Protein AF-A0A2K5HCW4-F1 (afdb_monomer)

Mean predicted aligned error: 4.01 Å

Structure (mmCIF, N/CA/C/O backbone):
data_AF-A0A2K5HCW4-F1
#
_entry.id   AF-A0A2K5HCW4-F1
#
loop_
_atom_site.group_PDB
_atom_site.id
_atom_site.type_symbol
_atom_site.label_atom_id
_atom_site.label_alt_id
_atom_site.label_comp_id
_atom_site.label_asym_id
_atom_site.label_entity_id
_atom_site.label_seq_id
_atom_site.pdbx_PDB_ins_code
_atom_site.Cartn_x
_atom_site.Cartn_y
_atom_site.Cartn_z
_atom_site.occupancy
_atom_site.B_iso_or_equiv
_atom_site.auth_seq_id
_atom_site.auth_comp_id
_atom_site.auth_asym_id
_atom_site.auth_atom_id
_atom_site.pdbx_PDB_model_num
ATOM 1 N N . CYS A 1 1 ? 4.983 -10.973 -6.714 1.00 91.88 1 CYS A N 1
ATOM 2 C CA . CYS A 1 1 ? 5.863 -10.429 -7.768 1.00 91.88 1 CYS A CA 1
ATOM 3 C C . CYS A 1 1 ? 6.519 -11.588 -8.505 1.00 91.88 1 CYS A C 1
ATOM 5 O O . CYS A 1 1 ? 6.393 -12.712 -8.032 1.00 91.88 1 CYS A O 1
ATOM 7 N N . GLY A 1 2 ? 7.147 -11.345 -9.658 1.00 92.56 2 GLY A N 1
ATOM 8 C CA . GLY A 1 2 ? 7.773 -12.404 -10.461 1.00 92.56 2 GLY A CA 1
ATOM 9 C C . GLY A 1 2 ? 8.973 -13.068 -9.773 1.00 92.56 2 GLY A C 1
ATOM 10 O O . GLY A 1 2 ? 9.651 -12.438 -8.959 1.00 92.56 2 GLY A O 1
ATOM 11 N N . SER A 1 3 ? 9.226 -14.334 -10.105 1.00 93.31 3 SER A N 1
ATOM 12 C CA . SER A 1 3 ? 10.361 -15.139 -9.614 1.00 93.31 3 SER A CA 1
ATOM 13 C C . SER A 1 3 ? 11.487 -15.280 -10.654 1.00 93.31 3 SER A C 1
ATOM 15 O O . SER A 1 3 ? 12.495 -15.946 -10.415 1.00 93.31 3 SER A O 1
ATOM 17 N N . GLU A 1 4 ? 11.316 -14.679 -11.825 1.00 93.25 4 GLU A N 1
ATOM 18 C CA . GLU A 1 4 ? 12.224 -14.722 -12.961 1.00 93.25 4 GLU A CA 1
ATOM 19 C C . GLU A 1 4 ? 13.494 -13.896 -12.692 1.00 93.25 4 GLU A C 1
ATOM 21 O O . GLU A 1 4 ? 13.511 -12.997 -11.846 1.00 93.25 4 GLU A O 1
ATOM 26 N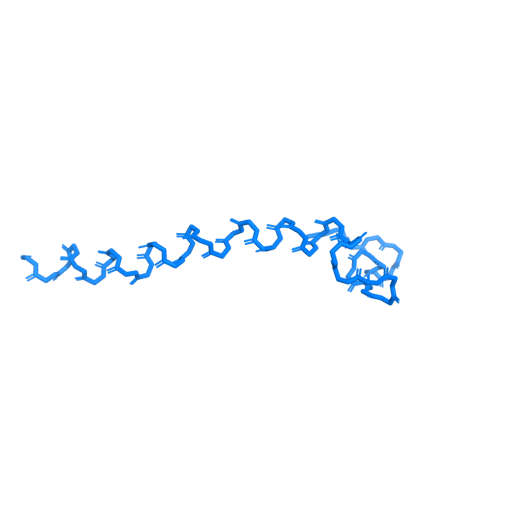 N . ASN A 1 5 ? 14.575 -14.184 -13.431 1.00 85.06 5 ASN A N 1
ATOM 27 C CA . ASN A 1 5 ? 15.846 -13.449 -13.356 1.00 85.06 5 ASN A CA 1
ATOM 28 C C . ASN A 1 5 ? 16.385 -13.292 -11.919 1.00 85.06 5 ASN A C 1
ATOM 30 O O . ASN A 1 5 ? 16.715 -12.186 -11.495 1.00 85.06 5 ASN A O 1
ATOM 34 N N . HIS A 1 6 ? 16.449 -14.389 -11.156 1.00 87.50 6 HIS A N 1
ATOM 35 C CA . HIS A 1 6 ? 16.894 -14.388 -9.753 1.00 87.50 6 HIS A CA 1
ATOM 36 C C . HIS A 1 6 ? 16.133 -13.380 -8.873 1.00 87.50 6 HIS A C 1
ATOM 38 O O . HIS A 1 6 ? 16.739 -12.634 -8.103 1.00 87.50 6 HIS A O 1
ATOM 44 N N . SER A 1 7 ? 14.803 -13.333 -9.005 1.00 8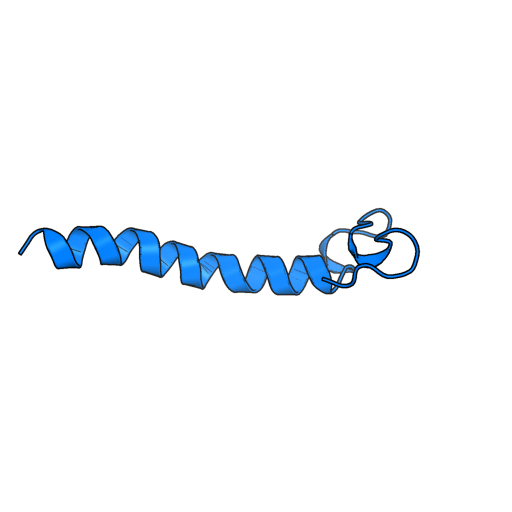8.19 7 SER A N 1
ATOM 45 C CA . SER A 1 7 ? 13.948 -12.423 -8.232 1.00 88.19 7 SER A CA 1
ATOM 46 C C . SER A 1 7 ? 14.282 -10.941 -8.454 1.00 88.19 7 SER A C 1
ATOM 48 O O . SER A 1 7 ? 14.090 -10.114 -7.560 1.00 88.19 7 SER A O 1
ATOM 50 N N . ALA A 1 8 ? 14.745 -10.571 -9.656 1.00 90.31 8 ALA A N 1
ATOM 51 C CA . ALA A 1 8 ? 15.080 -9.186 -10.000 1.00 90.31 8 ALA A CA 1
ATOM 52 C C . ALA A 1 8 ? 13.913 -8.207 -9.774 1.00 90.31 8 ALA A C 1
ATOM 54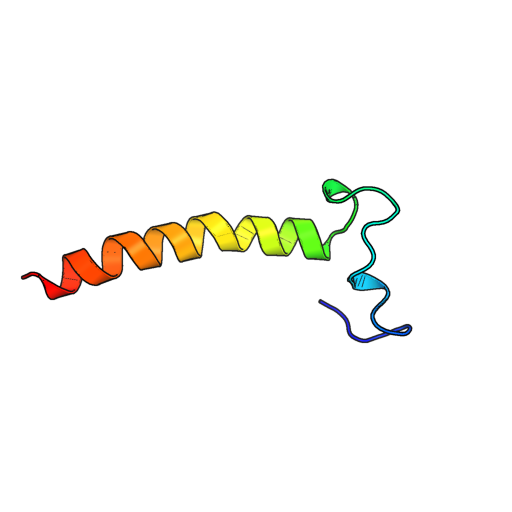 O O . ALA A 1 8 ? 14.150 -7.042 -9.464 1.00 90.31 8 ALA A O 1
ATOM 55 N N . ALA A 1 9 ? 12.664 -8.682 -9.854 1.00 90.19 9 ALA A N 1
ATOM 56 C CA . ALA A 1 9 ? 11.461 -7.900 -9.567 1.00 90.19 9 ALA A CA 1
ATOM 57 C C . ALA A 1 9 ? 11.397 -7.346 -8.128 1.00 90.19 9 ALA A C 1
ATOM 59 O O . ALA A 1 9 ? 10.650 -6.404 -7.880 1.00 90.19 9 ALA A O 1
ATOM 60 N N . TYR A 1 10 ? 12.177 -7.893 -7.190 1.00 93.38 10 TYR A N 1
ATOM 61 C CA . TYR A 1 10 ? 12.260 -7.425 -5.802 1.00 93.38 10 TYR A CA 1
ATOM 62 C C . TYR A 1 10 ? 13.385 -6.404 -5.568 1.00 93.38 10 TYR A C 1
ATOM 64 O O . TYR A 1 10 ? 13.518 -5.879 -4.463 1.00 93.38 10 TYR A O 1
ATOM 72 N N . ARG A 1 11 ? 14.209 -6.106 -6.582 1.00 92.44 11 ARG A N 1
ATOM 73 C CA . ARG A 1 11 ? 15.284 -5.115 -6.463 1.00 92.44 11 ARG A CA 1
ATOM 74 C C . ARG A 1 11 ? 14.704 -3.703 -6.462 1.00 92.44 11 ARG A C 1
ATOM 76 O O . ARG A 1 11 ? 13.956 -3.327 -7.363 1.00 92.44 11 ARG A O 1
ATOM 83 N N . VAL A 1 12 ? 15.089 -2.910 -5.466 1.00 93.06 12 VAL A N 1
ATOM 84 C CA . VAL A 1 12 ? 14.612 -1.527 -5.259 1.00 93.06 12 VAL A CA 1
ATOM 85 C C . VAL A 1 12 ? 15.714 -0.482 -5.459 1.00 93.06 12 VAL A C 1
ATOM 87 O O . VAL A 1 12 ? 15.548 0.683 -5.109 1.00 93.06 12 VAL A O 1
ATOM 90 N N . ASP A 1 13 ? 16.833 -0.893 -6.061 1.00 94.19 13 ASP A N 1
ATOM 91 C CA . ASP A 1 13 ? 18.040 -0.075 -6.240 1.00 94.19 13 ASP A CA 1
ATOM 92 C C . ASP A 1 13 ? 17.783 1.205 -7.062 1.00 94.19 13 ASP A C 1
ATOM 94 O O . ASP A 1 13 ? 18.486 2.199 -6.909 1.00 94.19 13 ASP A O 1
ATOM 98 N N . GLN A 1 14 ? 16.760 1.198 -7.925 1.00 92.75 14 GLN A N 1
ATOM 99 C CA . GLN A 1 14 ? 16.364 2.336 -8.769 1.00 92.75 14 GLN A CA 1
ATOM 100 C C . GLN A 1 14 ? 15.257 3.203 -8.142 1.00 92.75 14 GLN A C 1
ATOM 102 O O . GLN A 1 14 ? 14.627 4.008 -8.828 1.00 92.75 14 GLN A O 1
ATOM 107 N N . GLY A 1 15 ? 15.023 3.051 -6.838 1.00 93.19 15 GLY A N 1
ATOM 108 C CA . GLY A 1 15 ? 13.984 3.748 -6.092 1.00 93.19 15 GLY A CA 1
ATOM 109 C C . GLY A 1 15 ? 12.755 2.874 -5.860 1.00 93.19 15 GLY A C 1
ATOM 110 O O . GLY A 1 15 ? 12.277 2.176 -6.752 1.00 93.19 15 GLY A O 1
ATOM 111 N N . VAL A 1 16 ? 12.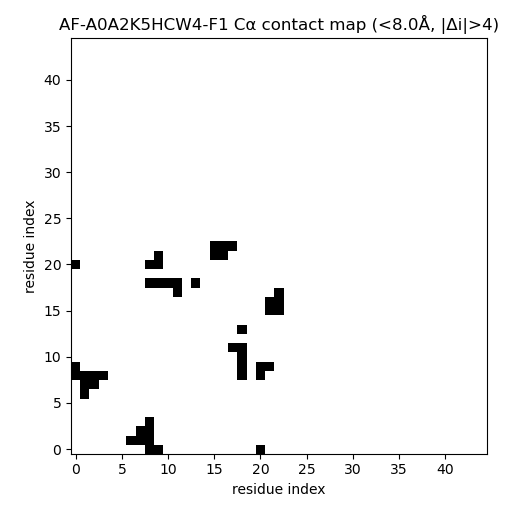218 2.946 -4.642 1.00 93.94 16 VAL A N 1
ATOM 112 C CA . VAL A 1 16 ? 11.126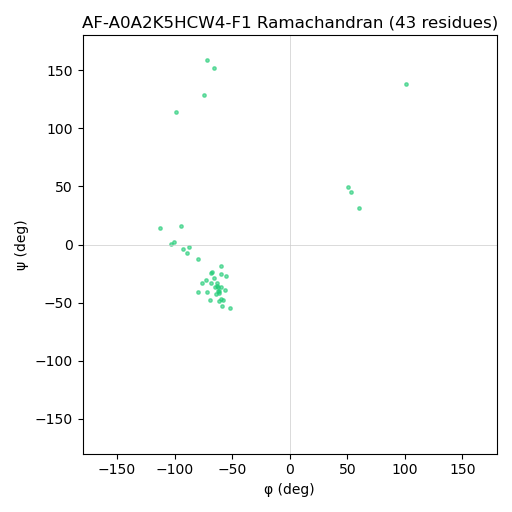 2.071 -4.190 1.00 93.94 16 VAL A CA 1
ATOM 113 C C . VAL A 1 16 ? 9.828 2.297 -4.971 1.00 93.94 16 VAL A C 1
ATOM 115 O O . VAL A 1 16 ? 9.151 1.340 -5.313 1.00 93.94 16 VAL A O 1
ATOM 118 N N . LEU A 1 17 ? 9.514 3.543 -5.340 1.00 95.00 17 LEU A N 1
ATOM 119 C CA . LEU A 1 17 ? 8.306 3.872 -6.111 1.00 95.00 17 LEU A CA 1
ATOM 120 C C . LEU A 1 17 ? 8.448 3.601 -7.617 1.00 95.00 17 LEU A C 1
ATOM 122 O O . LEU A 1 17 ? 7.449 3.579 -8.325 1.00 95.00 17 LEU A O 1
ATOM 126 N N . ASN A 1 18 ? 9.672 3.363 -8.099 1.00 94.88 18 ASN A N 1
ATOM 127 C CA . ASN A 1 18 ? 9.936 2.968 -9.485 1.00 94.88 18 ASN A CA 1
ATOM 128 C C . ASN A 1 18 ? 9.856 1.443 -9.677 1.00 94.88 18 ASN A C 1
ATOM 130 O O . ASN A 1 18 ? 10.022 0.946 -10.790 1.00 94.88 18 ASN A O 1
ATOM 134 N N . ASN A 1 19 ? 9.610 0.688 -8.603 1.00 94.62 19 ASN A N 1
ATOM 135 C CA . ASN A 1 19 ? 9.423 -0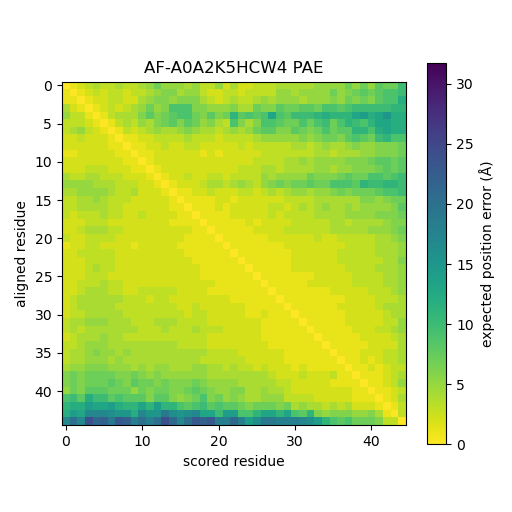.752 -8.642 1.00 94.62 19 ASN A CA 1
ATOM 136 C C . ASN A 1 19 ? 7.917 -1.077 -8.621 1.00 94.62 19 ASN A C 1
ATOM 138 O O . ASN A 1 19 ? 7.237 -0.848 -7.622 1.00 94.62 19 ASN A O 1
ATOM 142 N N . GLY A 1 20 ? 7.395 -1.641 -9.716 1.00 93.94 20 GLY A N 1
ATOM 143 C CA . GLY A 1 20 ? 5.964 -1.963 -9.830 1.00 93.94 20 GLY A CA 1
ATOM 144 C C . GLY A 1 20 ? 5.467 -2.946 -8.763 1.00 93.94 20 GLY A C 1
ATOM 145 O O . GLY A 1 20 ? 4.388 -2.768 -8.211 1.00 93.94 20 GLY A O 1
ATOM 146 N N . CYS A 1 21 ? 6.298 -3.920 -8.385 1.00 95.19 21 CYS A N 1
ATOM 147 C CA . CYS A 1 21 ? 6.001 -4.869 -7.310 1.00 95.19 21 CYS A CA 1
ATOM 148 C C . CYS A 1 21 ? 5.831 -4.170 -5.948 1.00 95.19 21 CYS A C 1
ATOM 150 O O . CYS A 1 21 ? 4.974 -4.556 -5.153 1.00 95.19 21 CYS A O 1
ATOM 152 N N . PHE A 1 22 ? 6.612 -3.122 -5.688 1.00 97.00 22 PHE A N 1
ATOM 153 C CA . PHE A 1 22 ? 6.504 -2.330 -4.469 1.00 97.00 22 PHE A CA 1
ATOM 154 C C . PHE A 1 22 ? 5.242 -1.461 -4.457 1.00 97.00 22 PHE A C 1
ATOM 156 O O . PHE A 1 22 ? 4.571 -1.382 -3.432 1.00 97.00 22 PHE A O 1
ATOM 163 N N . VAL A 1 23 ? 4.876 -0.849 -5.587 1.00 96.81 23 VAL A N 1
ATOM 164 C CA . VAL A 1 23 ? 3.637 -0.058 -5.698 1.00 96.81 23 VAL A CA 1
ATOM 165 C C . VAL A 1 23 ? 2.398 -0.937 -5.505 1.00 96.81 23 VAL A C 1
ATOM 167 O O . VAL A 1 23 ? 1.499 -0.564 -4.750 1.00 96.81 23 VAL A O 1
ATOM 170 N N . ASP A 1 24 ? 2.382 -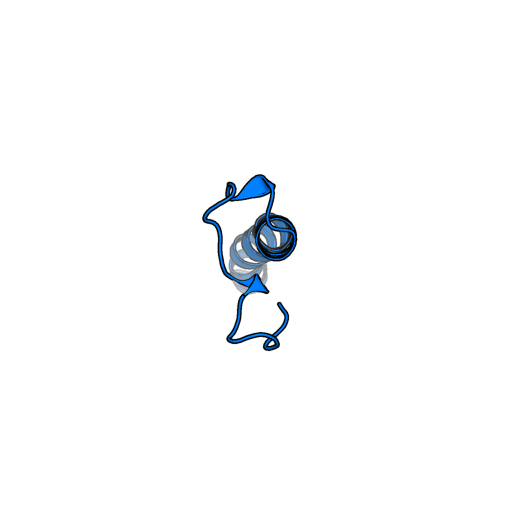2.135 -6.092 1.00 95.44 24 ASP A N 1
ATOM 171 C CA . ASP A 1 24 ? 1.310 -3.109 -5.863 1.00 95.44 24 ASP A CA 1
ATOM 172 C C . ASP A 1 24 ? 1.240 -3.531 -4.389 1.00 95.44 24 ASP A C 1
ATOM 174 O O . ASP A 1 24 ? 0.155 -3.604 -3.810 1.00 95.44 24 ASP A O 1
ATOM 178 N N . ALA A 1 25 ? 2.394 -3.748 -3.747 1.00 95.88 25 ALA A N 1
ATOM 179 C CA . ALA A 1 25 ? 2.451 -4.060 -2.321 1.00 95.88 25 ALA A CA 1
ATOM 180 C C . ALA A 1 25 ? 1.900 -2.913 -1.452 1.00 95.88 25 ALA A C 1
ATOM 182 O O . ALA A 1 25 ? 1.166 -3.174 -0.498 1.00 95.88 25 ALA A O 1
ATOM 183 N N . LEU A 1 26 ? 2.188 -1.651 -1.793 1.00 97.31 26 LEU A N 1
ATOM 184 C CA . LEU A 1 26 ? 1.626 -0.486 -1.101 1.00 97.31 26 LEU A CA 1
ATOM 185 C C . LEU A 1 26 ? 0.101 -0.413 -1.232 1.00 97.31 26 LEU A C 1
ATOM 187 O O . LEU A 1 26 ? -0.569 -0.039 -0.271 1.00 97.31 26 LEU A O 1
ATOM 191 N N . ASN A 1 27 ? -0.461 -0.804 -2.377 1.00 96.19 27 ASN A N 1
ATOM 192 C CA . ASN A 1 27 ? -1.909 -0.786 -2.581 1.00 96.19 27 ASN A CA 1
ATOM 193 C C . ASN A 1 27 ? -2.651 -1.819 -1.706 1.00 96.19 27 ASN A C 1
ATOM 195 O O . ASN A 1 27 ? -3.814 -1.626 -1.366 1.00 96.19 27 ASN A O 1
ATOM 199 N N . VAL A 1 28 ? -1.981 -2.892 -1.268 1.00 97.81 28 VAL A N 1
ATOM 200 C CA . VAL A 1 28 ? -2.560 -3.886 -0.341 1.00 97.81 28 VAL A CA 1
ATOM 201 C C . VAL A 1 28 ? -2.685 -3.337 1.087 1.00 97.81 28 VAL A C 1
ATOM 203 O O . VAL A 1 28 ? -3.620 -3.702 1.802 1.00 97.81 28 VAL A O 1
ATOM 206 N N . VAL A 1 29 ? -1.788 -2.434 1.501 1.00 98.06 29 VAL A N 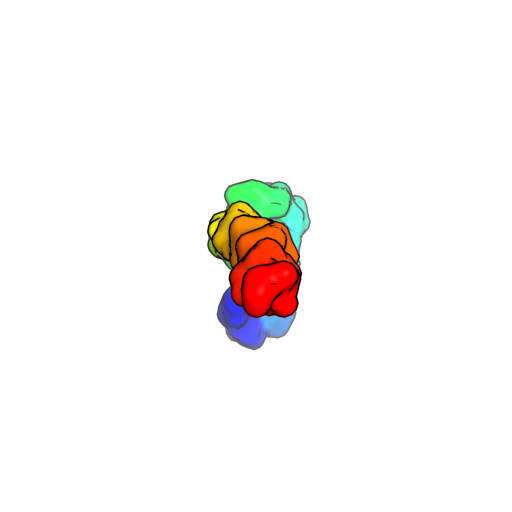1
ATOM 207 C CA . VAL A 1 29 ? -1.716 -1.871 2.864 1.00 98.06 29 VAL A CA 1
ATOM 208 C C . VAL A 1 29 ? -3.050 -1.305 3.374 1.00 98.06 29 VAL A C 1
ATOM 210 O O . VAL A 1 29 ? -3.488 -1.738 4.443 1.00 98.06 29 VAL A O 1
ATOM 213 N N . PRO A 1 30 ? -3.738 -0.380 2.673 1.00 97.69 30 PRO A N 1
ATOM 214 C CA . PRO A 1 30 ? -4.994 0.180 3.173 1.00 97.69 30 PRO A CA 1
ATOM 215 C C . PRO A 1 30 ? -6.094 -0.878 3.322 1.00 97.69 30 PRO A C 1
ATOM 217 O O . PRO A 1 30 ? -6.895 -0.804 4.254 1.00 97.69 30 PRO A O 1
ATOM 220 N N . HIS A 1 31 ? -6.115 -1.889 2.449 1.00 97.00 31 HIS A N 1
ATOM 221 C CA . HIS A 1 31 ? -7.108 -2.958 2.507 1.00 97.00 31 HIS A CA 1
ATOM 222 C C . HIS A 1 31 ? -6.908 -3.861 3.725 1.00 97.00 31 HIS A C 1
ATOM 224 O O . HIS A 1 31 ? -7.860 -4.111 4.465 1.00 97.00 31 HIS A O 1
ATOM 230 N N . VAL A 1 32 ? -5.676 -4.316 3.973 1.00 97.56 32 VAL A N 1
ATOM 231 C CA . VAL A 1 32 ? -5.390 -5.160 5.145 1.00 97.56 32 VAL A CA 1
ATOM 232 C C . VAL A 1 32 ? -5.522 -4.380 6.450 1.00 97.56 32 VAL A C 1
ATOM 234 O O . VAL A 1 32 ? -5.981 -4.936 7.441 1.00 97.56 32 VAL A O 1
ATOM 237 N N . PHE A 1 33 ? -5.199 -3.084 6.449 1.00 97.88 33 PHE A N 1
ATOM 238 C CA . PHE A 1 33 ? -5.398 -2.209 7.602 1.00 97.88 33 PHE A CA 1
ATOM 239 C C . PHE A 1 33 ? -6.879 -2.099 7.987 1.00 97.88 33 PHE A C 1
ATOM 241 O O . PHE A 1 33 ? -7.230 -2.303 9.149 1.00 97.88 33 PHE A O 1
ATOM 248 N N . LEU A 1 34 ? -7.760 -1.847 7.011 1.00 97.31 34 LEU A N 1
ATOM 249 C CA . LEU A 1 34 ? -9.208 -1.822 7.235 1.00 97.31 34 LEU A CA 1
ATOM 250 C C . LEU A 1 34 ? -9.697 -3.171 7.763 1.00 97.31 34 LEU A C 1
ATOM 252 O O . LEU A 1 34 ? -10.434 -3.215 8.750 1.00 97.31 34 LEU A O 1
ATOM 256 N N . LEU A 1 35 ? -9.264 -4.268 7.141 1.00 96.75 35 LEU A N 1
ATOM 257 C CA . LEU A 1 35 ? -9.636 -5.610 7.574 1.00 96.75 35 LEU A CA 1
ATOM 258 C C . LEU A 1 35 ? -9.223 -5.848 9.032 1.00 96.75 35 LEU A C 1
ATOM 260 O O . LEU A 1 35 ? -10.057 -6.252 9.833 1.00 96.75 35 LEU A O 1
ATOM 264 N N . PHE A 1 36 ? -7.988 -5.524 9.419 1.00 97.06 36 PHE A N 1
ATOM 265 C CA . PHE A 1 36 ? -7.520 -5.732 10.791 1.00 97.06 36 PHE A CA 1
ATOM 266 C C . PHE A 1 36 ? -8.224 -4.871 11.839 1.00 97.06 36 PHE A C 1
ATOM 268 O O . PHE A 1 36 ? -8.340 -5.309 12.979 1.00 97.06 36 PHE A O 1
ATOM 275 N N . ILE A 1 37 ? -8.710 -3.679 11.490 1.00 96.44 37 ILE A N 1
ATOM 276 C CA . ILE A 1 37 ? -9.460 -2.835 12.434 1.00 96.44 37 ILE A CA 1
ATOM 277 C C . ILE A 1 37 ? -10.910 -3.297 12.553 1.00 96.44 37 ILE A C 1
ATOM 279 O O . ILE A 1 37 ? -11.471 -3.323 13.645 1.00 96.44 37 ILE A O 1
ATOM 283 N N . THR A 1 38 ? -11.526 -3.662 11.434 1.00 95.88 38 THR A N 1
ATOM 284 C CA . THR A 1 38 ? -12.940 -4.051 11.397 1.00 95.88 38 THR A CA 1
ATOM 285 C C . THR A 1 38 ? -13.174 -5.453 11.941 1.00 95.88 38 THR A C 1
ATOM 287 O O . THR A 1 38 ? -14.198 -5.681 12.577 1.00 95.88 38 THR A O 1
ATOM 290 N N . PHE A 1 39 ? -12.231 -6.380 11.754 1.00 95.88 39 PHE A N 1
ATOM 291 C CA . PHE A 1 39 ? -12.403 -7.768 12.177 1.00 95.88 39 PHE A CA 1
ATOM 292 C C . PHE A 1 39 ? -12.665 -7.880 13.689 1.00 95.88 39 PHE A C 1
ATOM 294 O O . PHE A 1 39 ? -13.713 -8.409 14.040 1.00 95.88 39 PHE A O 1
ATOM 301 N N . PRO A 1 40 ? -11.853 -7.304 14.601 1.00 93.56 40 PRO A N 1
ATOM 302 C CA . PRO A 1 40 ? -12.168 -7.314 16.030 1.00 93.56 40 PRO A CA 1
ATOM 303 C C . PRO A 1 40 ? -13.532 -6.697 16.353 1.00 93.56 40 PRO A C 1
ATOM 305 O O . PRO A 1 40 ? -14.256 -7.242 17.175 1.00 93.56 40 PRO A O 1
ATOM 308 N N . ILE A 1 41 ? -13.917 -5.606 15.681 1.00 94.19 41 ILE A N 1
ATOM 309 C CA . ILE A 1 41 ? -15.202 -4.923 15.911 1.00 94.19 41 ILE A CA 1
ATOM 310 C C . ILE A 1 41 ? -16.385 -5.850 15.599 1.00 94.19 41 ILE A C 1
ATOM 312 O O . ILE A 1 41 ? -17.358 -5.864 16.347 1.00 94.19 41 ILE A O 1
ATOM 316 N N . LEU A 1 42 ? -16.294 -6.655 14.535 1.00 91.25 42 LEU A N 1
ATOM 317 C CA . LEU A 1 42 ? -17.344 -7.602 14.145 1.00 91.25 42 LEU A CA 1
ATOM 318 C C . LEU A 1 42 ? -17.522 -8.766 15.136 1.00 91.25 42 LEU A C 1
ATOM 320 O O . LEU A 1 42 ? -18.606 -9.335 15.190 1.00 91.25 42 LEU A O 1
ATOM 324 N N . PHE A 1 43 ? -16.491 -9.116 15.912 1.00 90.50 43 PHE A N 1
ATOM 325 C CA . PHE A 1 43 ? -16.526 -10.216 16.890 1.00 90.50 43 PHE A CA 1
ATOM 326 C C . PHE A 1 43 ? -16.722 -9.755 18.345 1.00 90.50 43 PHE A C 1
ATOM 328 O O . PHE A 1 43 ? -16.716 -10.586 19.250 1.00 90.50 43 PHE A O 1
ATOM 335 N N . ILE A 1 44 ? -16.880 -8.449 18.586 1.00 86.31 44 ILE A N 1
ATOM 336 C CA . ILE A 1 44 ? -17.164 -7.873 19.915 1.00 86.31 44 ILE A CA 1
ATOM 337 C C . ILE A 1 44 ? -18.686 -7.781 20.191 1.00 86.31 44 ILE A C 1
ATOM 339 O O . ILE A 1 44 ? -19.081 -7.465 21.313 1.00 86.31 44 ILE A O 1
ATOM 343 N N . GLY A 1 45 ? -19.535 -8.074 19.194 1.00 63.84 45 GLY A N 1
ATOM 344 C CA . GLY A 1 45 ? -21.005 -8.075 19.290 1.00 63.84 45 GLY A CA 1
ATOM 345 C C . GLY A 1 45 ? -21.612 -9.421 19.664 1.00 63.84 45 GLY A C 1
ATOM 346 O O . GLY A 1 45 ? -21.177 -10.439 19.082 1.00 63.84 45 GLY A O 1
#

Foldseek 3Di:
DDPPPVPCLPDQVVHQVVRPVSVVVVVCVVVVVVVVVVVVVVVVD

Solvent-accessible surface area (backbone atoms only — not comparable to full-atom values): 2780 Å² total; per-residue (Å²): 122,62,73,58,80,87,36,51,59,73,57,48,90,83,39,59,84,73,22,68,49,48,49,56,53,56,64,47,47,64,56,54,51,51,48,63,61,48,50,59,61,68,70,73,110

Radius of gyration: 15.66 Å; Cα contacts (8 Å, |Δi|>4): 23; chains: 1; bounding box: 39×19×33 Å

Sequence (45 aa):
CGSENHSAAYRVDQGVLNNGCFVDALNVVPHVFLLFITFPILFIG

Nearest PDB structures (foldsee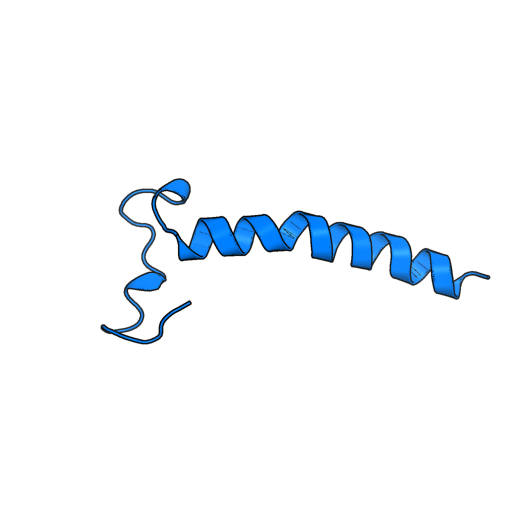k):
  7mit-assembly1_E  TM=9.198E-01  e=4.940E-03  Rattus norvegicus

Secondary structure (DSSP, 8-state):
---HHHHGGG--TT-GGG-HHHHHHHHHHHHHHHHHHHHHHHT--

Organism: Colobus angolensis palliatus (NCBI:txid336983)

pLDDT: mean 93.39, std 5.44, range [63.84, 98.06]